Protein AF-A0A7V9ZHA1-F1 (afdb_monomer)

Radius of gyration: 16.85 Å; Cα contacts (8 Å, |Δi|>4): 180; chains: 1; bounding box: 35×46×44 Å

Secondary structure (DSSP, 8-state):
----PPPP-TTSSBGGGHHHHHHHHTT-TT---TT-PPP-S-------TT--HHHHHHTTTTSHHHHHHTTT----B--SS--HHHHHHHHHHS--HHHH---SSEEEPTTSSPEEETTB--TTS-HHHHS-SPPTT--

Solvent-accessible surface area (backbone atoms only — not comparable to full-atom values): 8667 Å² total; per-residue (Å²): 138,84,92,68,83,84,76,56,37,80,94,76,50,25,45,26,45,53,51,37,12,54,43,25,24,57,68,45,84,95,46,59,46,82,72,70,55,74,75,41,98,75,86,85,87,86,84,66,87,91,71,46,72,66,59,42,63,80,43,30,85,83,40,52,71,68,37,58,51,54,79,84,50,78,88,66,29,58,53,76,55,82,39,69,54,17,46,52,52,17,34,43,43,44,34,58,34,91,74,60,64,46,67,48,50,64,45,74,39,88,97,54,96,48,71,43,38,67,89,55,77,55,88,90,56,58,61,65,75,72,41,74,69,64,37,80,78,66,120

Mean predicted aligned error: 4.66 Å

Sequence (139 aa):
MQTEGVLPRYFGGSLAEVLPSAVAALGVTGWTNTFDLVPRGSYVVLLVDGLGWQLLRDHAHDAPYLSSLTETASPITCGVPSTTATSLTTLGTGLPPGAHGVVGFTSLIPGTDRLLDALRWDKGVDPKKWQVHDTVFGR

Structure (mmCIF, N/CA/C/O backbone):
data_AF-A0A7V9ZHA1-F1
#
_entry.id   AF-A0A7V9ZHA1-F1
#
loop_
_atom_site.group_PDB
_atom_site.id
_atom_site.type_symbol
_atom_site.label_atom_id
_atom_site.label_alt_id
_atom_site.label_comp_id
_atom_site.label_asym_id
_atom_site.label_entity_id
_atom_site.label_seq_id
_atom_site.pdbx_PDB_ins_code
_atom_site.Cartn_x
_atom_site.Cartn_y
_atom_site.Cartn_z
_atom_site.occupancy
_atom_site.B_iso_or_equiv
_atom_site.auth_seq_id
_atom_site.auth_comp_id
_atom_site.auth_asym_id
_atom_site.auth_atom_id
_atom_site.pdbx_PDB_model_num
ATOM 1 N N . MET A 1 1 ? 1.487 -28.386 -0.513 1.00 45.38 1 MET A N 1
ATOM 2 C CA . MET A 1 1 ? 1.484 -27.863 0.868 1.00 45.38 1 MET A CA 1
ATOM 3 C C . MET A 1 1 ? 2.852 -27.254 1.142 1.00 45.38 1 MET A C 1
ATOM 5 O O . MET A 1 1 ? 3.772 -27.985 1.473 1.00 45.38 1 MET A O 1
ATOM 9 N N . GLN A 1 2 ? 3.015 -25.951 0.900 1.00 47.00 2 GLN A N 1
ATOM 10 C CA . GLN A 1 2 ? 4.132 -25.184 1.458 1.00 47.00 2 GLN A CA 1
ATOM 11 C C . GLN A 1 2 ? 3.564 -24.433 2.663 1.00 47.00 2 GLN A C 1
ATOM 13 O O . GLN A 1 2 ? 2.794 -23.493 2.512 1.00 47.00 2 GLN A O 1
ATOM 18 N N . THR A 1 3 ? 3.841 -24.950 3.854 1.00 51.53 3 THR A N 1
ATOM 19 C CA . THR A 1 3 ? 3.391 -24.424 5.150 1.00 51.53 3 THR A CA 1
ATOM 20 C C . THR A 1 3 ? 4.509 -23.600 5.774 1.00 51.53 3 THR A C 1
ATOM 22 O O . THR A 1 3 ? 5.024 -23.938 6.833 1.00 51.53 3 THR A O 1
ATOM 25 N N . GLU A 1 4 ? 4.909 -22.526 5.104 1.00 68.94 4 GLU A N 1
ATOM 26 C CA . GLU A 1 4 ? 5.726 -21.490 5.727 1.00 68.94 4 GLU A CA 1
ATOM 27 C C . GLU A 1 4 ? 5.096 -20.141 5.392 1.00 68.94 4 GLU A C 1
ATOM 29 O O . GLU A 1 4 ? 4.870 -19.813 4.226 1.00 68.94 4 GLU A O 1
ATOM 34 N N . GLY A 1 5 ? 4.685 -19.408 6.427 1.00 73.25 5 GLY A N 1
ATOM 35 C CA . GLY A 1 5 ? 4.073 -18.096 6.253 1.00 73.25 5 GLY A CA 1
ATOM 36 C C . GLY A 1 5 ? 5.094 -17.117 5.681 1.00 73.25 5 GLY A C 1
ATOM 37 O O . GLY A 1 5 ? 6.230 -17.059 6.144 1.00 73.25 5 GLY A O 1
ATOM 38 N N . VAL A 1 6 ? 4.693 -16.327 4.686 1.00 86.69 6 VAL A N 1
ATOM 39 C CA . VAL A 1 6 ? 5.545 -15.260 4.149 1.00 86.69 6 VAL A CA 1
ATOM 40 C C . VAL A 1 6 ? 5.567 -14.105 5.148 1.00 86.69 6 VAL A C 1
ATOM 42 O O . VAL A 1 6 ? 4.528 -13.509 5.434 1.00 86.69 6 VAL A O 1
ATOM 45 N N . LEU A 1 7 ? 6.748 -13.777 5.677 1.00 91.38 7 LEU A N 1
ATOM 46 C CA . LEU A 1 7 ? 6.915 -12.616 6.549 1.00 91.38 7 LEU A CA 1
ATOM 47 C C . LEU A 1 7 ? 6.858 -11.310 5.735 1.00 91.38 7 LEU A C 1
ATOM 49 O O . LEU A 1 7 ? 7.478 -11.231 4.669 1.00 91.38 7 LEU A O 1
ATOM 53 N N . PRO A 1 8 ? 6.166 -10.264 6.225 1.00 92.75 8 PRO A N 1
ATOM 54 C CA . PRO A 1 8 ? 6.183 -8.957 5.581 1.00 92.75 8 PRO A CA 1
ATOM 55 C C . PRO A 1 8 ? 7.588 -8.352 5.559 1.00 92.75 8 PRO A C 1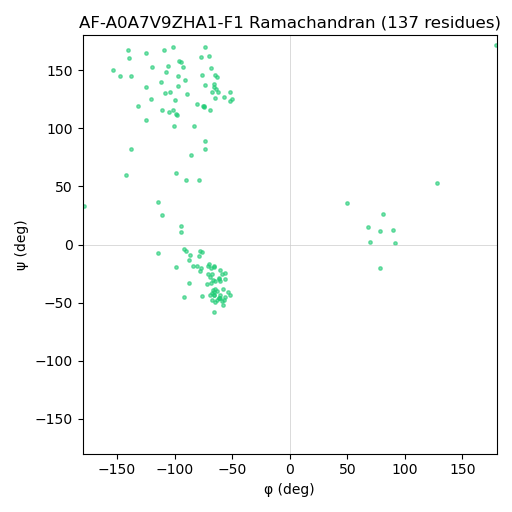
ATOM 57 O O . PRO A 1 8 ? 8.255 -8.258 6.590 1.00 92.75 8 PRO A O 1
ATOM 60 N N . ARG A 1 9 ? 8.013 -7.865 4.394 1.00 94.19 9 ARG A N 1
ATOM 61 C CA . ARG A 1 9 ? 9.273 -7.134 4.207 1.00 94.19 9 ARG A CA 1
ATOM 62 C C . ARG A 1 9 ? 9.056 -5.640 4.412 1.00 94.19 9 ARG A C 1
ATOM 64 O O . ARG A 1 9 ? 9.307 -4.852 3.502 1.00 94.19 9 ARG A O 1
ATOM 71 N N . TYR A 1 10 ? 8.525 -5.266 5.576 1.00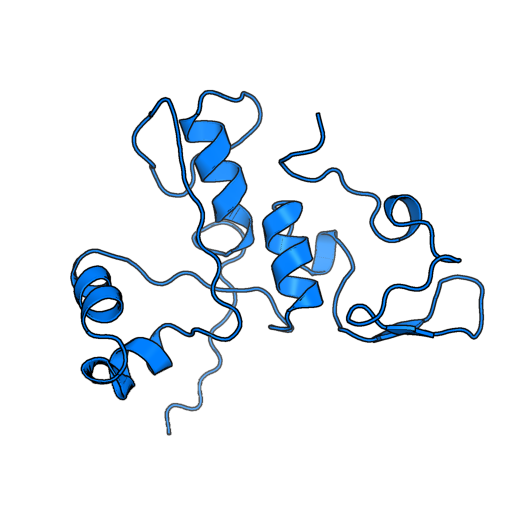 86.12 10 TYR A N 1
ATOM 72 C CA . TYR A 1 10 ? 8.412 -3.857 5.950 1.00 86.12 10 TYR A CA 1
ATOM 73 C C . TYR A 1 10 ? 9.791 -3.201 5.742 1.00 86.12 10 TYR A C 1
ATOM 75 O O . TYR A 1 10 ? 10.775 -3.716 6.270 1.00 86.12 10 TYR A O 1
ATOM 83 N N . PHE A 1 11 ? 9.864 -2.118 4.957 1.00 80.56 11 PHE A N 1
ATOM 84 C CA . PHE A 1 11 ? 11.082 -1.348 4.645 1.00 80.56 11 PHE A CA 1
ATOM 85 C C . PHE A 1 11 ? 12.009 -1.906 3.547 1.00 80.56 11 PHE A C 1
ATOM 87 O O . PHE A 1 11 ? 13.205 -1.614 3.556 1.00 80.56 11 PHE A O 1
ATOM 94 N N . GLY A 1 12 ? 11.504 -2.680 2.582 1.00 82.38 12 GLY A N 1
ATOM 95 C CA . GLY A 1 12 ? 12.376 -3.225 1.529 1.00 82.38 12 GLY A CA 1
ATOM 96 C C . GLY A 1 12 ? 11.705 -4.080 0.459 1.00 82.38 12 GLY A C 1
ATOM 97 O O . GLY A 1 12 ? 12.296 -5.052 -0.008 1.00 82.38 12 GLY A O 1
ATOM 98 N N . GLY A 1 13 ? 10.460 -3.778 0.092 1.00 91.12 13 GLY A N 1
ATOM 99 C CA . GLY A 1 13 ? 9.706 -4.509 -0.928 1.00 91.12 13 GLY A CA 1
ATOM 100 C C . GLY A 1 13 ? 8.331 -4.946 -0.435 1.00 91.12 13 GLY A C 1
ATOM 101 O O . GLY A 1 13 ? 7.985 -6.137 -0.503 1.00 91.12 13 GLY A O 1
ATOM 102 N N . SER A 1 14 ? 7.570 -3.987 0.079 1.00 95.75 14 SER A N 1
ATOM 103 C CA . SER A 1 14 ? 6.226 -4.097 0.618 1.00 95.75 14 SER A CA 1
ATOM 104 C C . SER A 1 14 ? 5.254 -3.124 -0.057 1.00 95.75 14 SER A C 1
ATOM 106 O O . SER A 1 14 ? 5.641 -2.161 -0.718 1.00 95.75 14 SER A O 1
ATOM 108 N N . LEU A 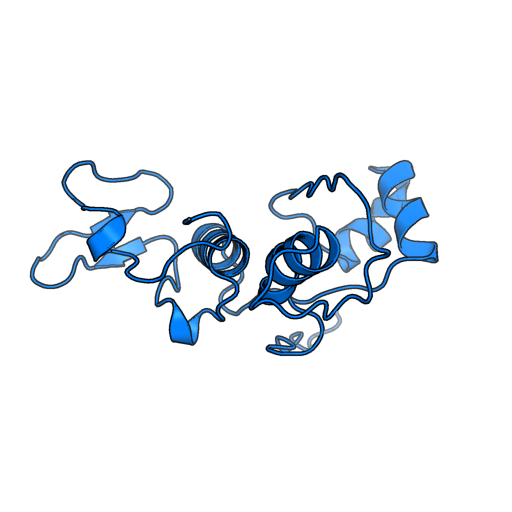1 15 ? 3.960 -3.368 0.141 1.00 96.69 15 LEU A N 1
ATOM 109 C CA . LEU A 1 15 ? 2.879 -2.511 -0.347 1.00 96.69 15 LEU A CA 1
ATOM 110 C C . LEU A 1 15 ? 3.004 -1.056 0.141 1.00 96.69 15 LEU A C 1
ATOM 112 O O . LEU A 1 15 ? 2.592 -0.142 -0.572 1.00 96.69 15 LEU A O 1
ATOM 116 N N . ALA A 1 16 ? 3.603 -0.840 1.318 1.00 96.88 16 ALA A N 1
ATOM 117 C CA . ALA A 1 16 ? 3.806 0.487 1.895 1.00 96.88 16 ALA A CA 1
ATOM 118 C C . ALA A 1 16 ? 4.697 1.375 1.013 1.00 96.88 16 ALA A C 1
ATOM 120 O O . ALA A 1 16 ? 4.540 2.587 1.003 1.00 96.88 16 ALA A O 1
ATOM 121 N N . GLU A 1 17 ? 5.613 0.797 0.234 1.00 96.75 17 GLU A N 1
ATOM 122 C CA . GLU A 1 17 ? 6.570 1.585 -0.546 1.00 96.75 17 GLU A CA 1
ATOM 123 C C . GLU A 1 17 ? 6.088 1.895 -1.9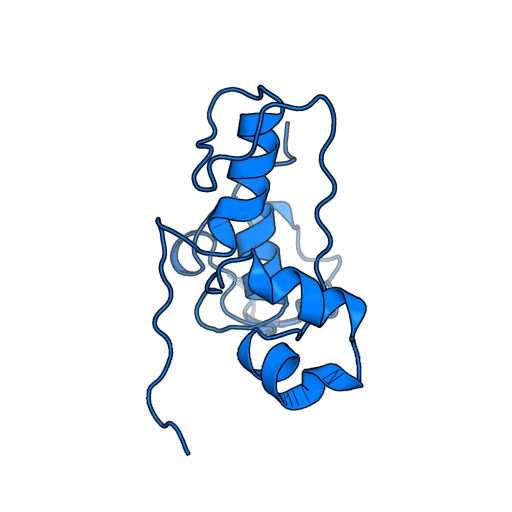74 1.00 96.75 17 GLU A C 1
ATOM 125 O O . GLU A 1 17 ? 6.760 2.632 -2.695 1.00 96.75 17 GLU A O 1
ATOM 130 N N . VAL A 1 18 ? 4.924 1.378 -2.398 1.00 96.94 18 VAL A N 1
ATOM 131 C CA . VAL A 1 18 ? 4.435 1.508 -3.786 1.00 96.94 18 VAL A CA 1
ATOM 132 C C . VAL A 1 18 ? 4.129 2.962 -4.141 1.00 96.94 18 VAL A C 1
ATOM 134 O O . VAL A 1 18 ? 4.720 3.503 -5.077 1.00 96.94 18 VAL A O 1
ATOM 137 N N . LEU A 1 19 ? 3.228 3.613 -3.397 1.00 97.31 19 LEU A N 1
ATOM 138 C CA . LEU A 1 19 ? 2.888 5.014 -3.656 1.00 97.31 19 LEU A CA 1
ATOM 139 C C . LEU A 1 19 ? 4.037 5.975 -3.321 1.00 97.31 19 LEU A C 1
ATOM 141 O O . LEU A 1 19 ? 4.306 6.826 -4.170 1.00 97.31 19 LEU A O 1
ATOM 145 N N . PRO A 1 20 ? 4.764 5.836 -2.189 1.00 96.88 20 PRO A N 1
ATOM 146 C CA . PRO A 1 20 ? 5.971 6.622 -1.928 1.00 96.88 20 PRO A CA 1
ATOM 147 C C . PRO A 1 20 ? 6.987 6.574 -3.071 1.00 96.88 20 PRO A C 1
ATOM 149 O O . PRO A 1 20 ? 7.489 7.620 -3.483 1.00 96.88 20 PRO A O 1
ATOM 152 N N . SER A 1 21 ? 7.229 5.392 -3.649 1.00 97.19 21 SER A N 1
ATOM 153 C CA . SER A 1 21 ? 8.158 5.267 -4.775 1.00 97.19 21 SER A CA 1
ATOM 154 C C . SER A 1 21 ? 7.639 5.952 -6.033 1.00 97.19 21 SER A C 1
ATOM 156 O O . SER A 1 21 ? 8.394 6.654 -6.706 1.00 97.19 21 SER A O 1
ATOM 158 N N . ALA A 1 22 ? 6.346 5.804 -6.334 1.00 97.44 22 ALA A N 1
ATOM 159 C CA . ALA A 1 22 ? 5.729 6.451 -7.488 1.00 97.44 22 ALA A CA 1
ATOM 160 C C . ALA A 1 22 ? 5.804 7.983 -7.391 1.00 97.44 22 ALA A C 1
ATOM 162 O O . ALA A 1 22 ? 6.206 8.637 -8.351 1.00 97.44 22 ALA A O 1
ATOM 163 N N . VAL A 1 23 ? 5.479 8.574 -6.234 1.00 97.06 23 VAL A N 1
ATOM 164 C CA . VAL A 1 23 ? 5.541 10.038 -6.073 1.00 97.06 23 VAL A CA 1
ATOM 165 C C . VAL A 1 23 ? 6.974 10.565 -6.012 1.00 97.06 23 VAL A C 1
ATOM 167 O O . VAL A 1 23 ? 7.243 11.636 -6.557 1.00 97.06 23 VAL A O 1
ATOM 170 N N . ALA A 1 24 ? 7.914 9.806 -5.441 1.00 97.00 24 ALA A N 1
ATOM 171 C CA . ALA A 1 24 ? 9.333 10.144 -5.504 1.00 97.00 24 ALA A CA 1
ATOM 172 C C . ALA A 1 24 ? 9.825 10.182 -6.962 1.00 97.00 24 ALA A C 1
ATOM 174 O O . ALA A 1 24 ? 10.493 11.131 -7.370 1.00 97.00 24 ALA A O 1
ATOM 175 N N . ALA A 1 25 ? 9.426 9.205 -7.783 1.00 97.88 25 ALA A N 1
ATOM 176 C CA . ALA A 1 25 ? 9.766 9.153 -9.205 1.00 97.88 25 ALA A CA 1
ATOM 177 C C . ALA A 1 25 ? 9.041 10.210 -10.065 1.00 97.88 25 ALA A C 1
ATOM 179 O O . ALA A 1 25 ? 9.507 10.532 -11.160 1.00 97.88 25 ALA A O 1
ATOM 180 N N . LEU A 1 26 ? 7.941 10.788 -9.569 1.00 97.38 26 LEU A N 1
ATOM 181 C CA . LEU A 1 26 ? 7.308 11.994 -10.124 1.00 97.38 26 LEU A CA 1
ATOM 182 C C . LEU A 1 26 ? 8.046 13.293 -9.737 1.00 97.38 26 LEU A C 1
ATOM 184 O O . LEU A 1 26 ? 7.674 14.367 -10.205 1.00 97.38 26 LEU A O 1
ATOM 188 N N . GLY A 1 27 ? 9.077 13.223 -8.886 1.00 96.19 27 GLY A N 1
ATOM 189 C CA . GLY A 1 27 ? 9.852 14.379 -8.424 1.00 96.19 27 GLY A CA 1
ATOM 190 C C . GLY A 1 27 ? 9.308 15.049 -7.158 1.00 96.19 27 GLY A C 1
ATOM 191 O O . GLY A 1 27 ? 9.736 16.152 -6.814 1.00 96.19 27 GLY A O 1
ATOM 192 N N . VAL A 1 28 ? 8.373 14.413 -6.444 1.00 95.44 28 VAL A N 1
ATOM 193 C CA . VAL A 1 28 ? 7.851 14.933 -5.175 1.00 95.44 28 VAL A CA 1
ATOM 194 C C . VAL A 1 28 ? 8.882 14.713 -4.065 1.00 95.44 28 VAL A 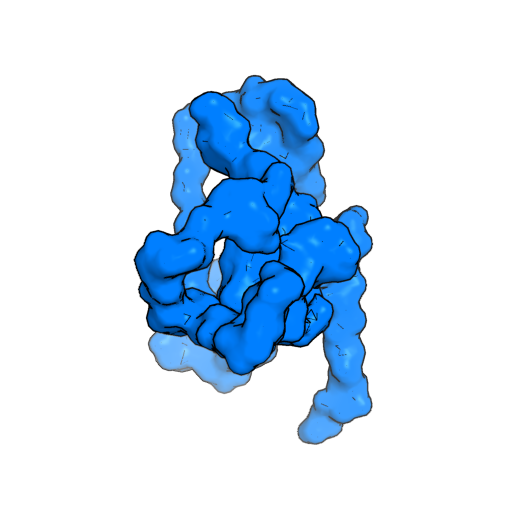C 1
ATOM 196 O O . VAL A 1 28 ? 9.237 13.583 -3.739 1.00 95.44 28 VAL A O 1
ATOM 199 N N . THR A 1 29 ? 9.354 15.800 -3.453 1.00 93.69 29 THR A N 1
ATOM 200 C CA . THR A 1 29 ? 10.332 15.749 -2.355 1.00 93.69 29 THR A CA 1
ATOM 201 C C . THR A 1 29 ? 9.746 15.149 -1.073 1.00 93.69 29 THR A C 1
ATOM 203 O O . THR A 1 29 ? 8.548 15.274 -0.809 1.00 93.69 29 THR A O 1
ATOM 206 N N . GLY A 1 30 ? 10.610 14.540 -0.252 1.00 92.81 30 GLY A N 1
ATOM 207 C CA . GLY A 1 30 ? 10.243 13.951 1.044 1.00 92.81 30 GLY A CA 1
ATOM 208 C C . GLY A 1 30 ? 9.853 12.470 0.996 1.00 92.81 30 GLY A C 1
ATOM 209 O O . GLY A 1 30 ? 9.540 11.904 2.037 1.00 92.81 30 GLY A O 1
ATOM 210 N N . TRP A 1 31 ? 9.909 11.840 -0.181 1.00 94.62 31 TRP A N 1
ATOM 211 C CA . TRP A 1 31 ? 9.616 10.420 -0.379 1.00 94.62 31 TRP A CA 1
ATOM 212 C C . TRP A 1 31 ? 10.824 9.670 -0.945 1.00 94.62 31 TRP A C 1
ATOM 214 O O . TRP A 1 31 ? 11.647 10.247 -1.657 1.00 94.62 31 TRP A O 1
ATOM 224 N N . THR A 1 32 ? 10.906 8.372 -0.652 1.00 94.94 32 THR A N 1
ATOM 225 C CA . THR A 1 32 ? 11.985 7.489 -1.116 1.00 94.94 32 THR A CA 1
ATOM 226 C C . THR A 1 32 ? 11.493 6.602 -2.255 1.00 94.94 32 THR A C 1
ATOM 228 O O . THR A 1 32 ? 10.453 5.957 -2.139 1.00 94.94 32 THR A O 1
ATOM 231 N N . ASN A 1 33 ? 12.265 6.541 -3.343 1.00 96.06 33 ASN A N 1
ATOM 232 C CA . ASN A 1 33 ? 12.026 5.633 -4.463 1.00 96.06 33 ASN A CA 1
ATOM 233 C C . ASN A 1 33 ? 12.654 4.259 -4.203 1.00 96.06 33 ASN A C 1
ATOM 235 O O . ASN A 1 33 ? 13.715 3.950 -4.730 1.00 96.06 33 ASN A O 1
ATOM 239 N N . THR A 1 34 ? 12.012 3.448 -3.363 1.00 96.19 34 THR A N 1
ATOM 240 C CA . THR A 1 34 ? 12.504 2.114 -2.973 1.00 96.19 34 THR A CA 1
ATOM 241 C C . THR A 1 34 ? 12.500 1.113 -4.130 1.00 96.19 34 THR A C 1
ATOM 243 O O . THR A 1 34 ? 13.267 0.158 -4.110 1.00 96.19 34 THR A O 1
ATOM 246 N N . PHE A 1 35 ? 11.640 1.315 -5.131 1.00 95.44 35 PHE A N 1
ATOM 247 C CA . PHE A 1 35 ? 11.525 0.430 -6.295 1.00 95.44 35 PHE A CA 1
ATOM 248 C C . PHE A 1 35 ? 12.350 0.879 -7.509 1.00 95.44 35 PHE A C 1
ATOM 250 O O . PHE A 1 35 ? 12.148 0.339 -8.595 1.00 95.44 35 PHE A O 1
ATOM 257 N N . ASP A 1 36 ? 13.237 1.869 -7.351 1.00 95.44 36 ASP A N 1
ATOM 258 C CA . ASP A 1 36 ? 14.086 2.401 -8.428 1.00 95.44 36 ASP A CA 1
ATOM 259 C C . ASP A 1 36 ? 13.299 2.751 -9.708 1.00 95.44 36 ASP A C 1
ATOM 261 O O . ASP A 1 36 ? 13.760 2.577 -10.840 1.00 95.44 36 ASP A O 1
ATOM 265 N N . LEU A 1 37 ? 12.070 3.252 -9.540 1.00 96.19 37 LEU A N 1
ATOM 266 C CA . LEU A 1 37 ? 11.198 3.595 -10.656 1.00 96.19 37 LEU A CA 1
ATOM 267 C C . LEU A 1 37 ? 11.815 4.732 -11.486 1.00 96.19 37 LEU A C 1
ATOM 269 O O . LEU A 1 37 ? 12.281 5.738 -10.949 1.00 96.19 37 LEU A O 1
ATOM 273 N N . VAL A 1 38 ? 11.806 4.586 -12.811 1.00 97.31 38 VAL A N 1
ATOM 274 C CA . VAL A 1 38 ? 12.435 5.540 -13.741 1.00 97.31 38 VAL A CA 1
ATOM 275 C C . VAL A 1 38 ? 11.730 6.897 -13.682 1.00 97.31 38 VAL A C 1
ATOM 277 O O . VAL A 1 38 ? 10.543 6.934 -13.960 1.00 97.31 38 VAL A O 1
ATOM 280 N N . PRO A 1 39 ? 12.384 8.042 -13.449 1.00 97.62 39 PRO A N 1
ATOM 281 C CA . PRO A 1 39 ? 11.682 9.327 -13.414 1.00 97.62 39 PRO A CA 1
ATOM 282 C C . PRO A 1 39 ? 10.808 9.581 -14.659 1.00 97.62 39 PRO A C 1
ATOM 284 O O . PRO A 1 39 ? 11.288 9.520 -15.794 1.00 97.62 39 PRO A O 1
ATOM 287 N N . ARG A 1 40 ? 9.507 9.833 -14.457 1.00 97.25 40 ARG A N 1
ATOM 288 C CA . ARG A 1 40 ? 8.506 10.073 -15.520 1.00 97.25 40 ARG A CA 1
ATOM 289 C C . ARG A 1 40 ? 7.554 11.191 -15.108 1.00 97.25 40 ARG A C 1
ATOM 291 O O . ARG A 1 40 ? 7.400 11.473 -13.930 1.00 97.25 40 ARG A O 1
ATOM 298 N N . GLY A 1 41 ? 6.870 11.788 -16.086 1.00 96.38 41 GLY A N 1
ATOM 299 C CA . GLY A 1 41 ? 5.834 12.799 -15.834 1.00 96.38 41 GLY A CA 1
ATOM 300 C C . GLY A 1 41 ? 4.477 12.231 -15.402 1.00 96.38 41 GLY A C 1
ATOM 301 O O . GLY A 1 41 ? 3.596 12.993 -15.023 1.00 96.38 41 GLY A O 1
ATOM 302 N N . SER A 1 42 ? 4.277 10.911 -15.483 1.00 97.00 42 SER A N 1
ATOM 303 C CA . SER A 1 42 ? 3.050 10.252 -15.029 1.00 97.00 42 SER A CA 1
ATOM 304 C C . SER A 1 42 ? 3.313 8.803 -14.629 1.00 97.00 42 SER A C 1
ATOM 306 O O . SER A 1 42 ? 4.202 8.149 -15.175 1.00 97.00 42 SER A O 1
ATOM 308 N N . TYR A 1 43 ? 2.515 8.327 -13.675 1.00 97.00 43 TYR A N 1
ATOM 309 C CA . TYR A 1 43 ? 2.487 6.954 -13.188 1.00 97.00 43 TYR A CA 1
ATOM 310 C C . TYR A 1 43 ? 1.040 6.520 -12.993 1.00 97.00 43 TYR A C 1
ATOM 312 O O . TYR A 1 43 ? 0.201 7.316 -12.576 1.00 97.00 43 TYR A O 1
ATOM 320 N N . VAL A 1 44 ? 0.763 5.247 -13.262 1.00 96.62 44 VAL A N 1
ATOM 321 C CA . VAL A 1 44 ? -0.531 4.621 -12.984 1.00 96.62 44 VAL A CA 1
ATOM 322 C C . VAL A 1 44 ? -0.288 3.455 -12.041 1.00 96.62 44 VAL A C 1
ATOM 324 O O . VAL A 1 44 ? 0.520 2.577 -12.336 1.00 96.62 44 VAL A O 1
ATOM 327 N N . VAL A 1 45 ? -0.991 3.448 -10.911 1.00 95.75 45 VAL A N 1
ATOM 328 C CA . VAL A 1 45 ? -0.990 2.331 -9.963 1.00 95.75 45 VAL A CA 1
ATOM 329 C C . VAL A 1 45 ? -2.314 1.597 -10.117 1.00 95.75 45 VAL A C 1
ATOM 331 O O . VAL A 1 45 ? -3.371 2.150 -9.821 1.00 95.75 45 VAL A O 1
ATOM 334 N N . LEU A 1 46 ? -2.252 0.355 -10.597 1.00 94.94 46 LEU A N 1
ATOM 335 C CA . LEU A 1 46 ? -3.398 -0.547 -10.656 1.00 94.94 46 LEU A CA 1
ATOM 336 C C . LEU A 1 46 ? -3.341 -1.493 -9.456 1.00 94.94 46 LEU A C 1
ATOM 338 O O . LEU A 1 46 ? -2.460 -2.347 -9.380 1.00 94.94 46 LEU A O 1
ATOM 342 N N . LEU A 1 47 ? -4.290 -1.346 -8.535 1.00 94.62 47 LEU A N 1
ATOM 343 C CA . LEU A 1 47 ? -4.478 -2.274 -7.426 1.00 94.6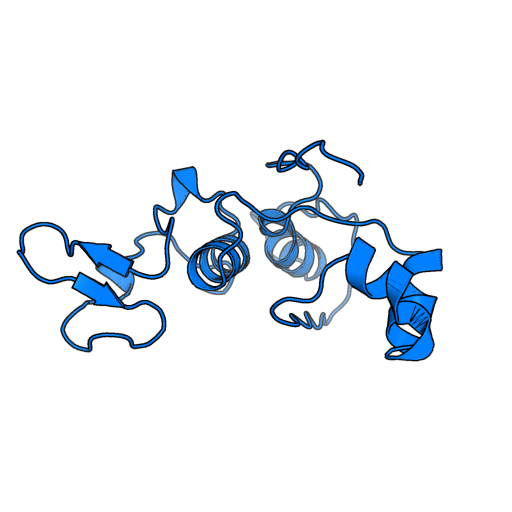2 47 LEU A CA 1
ATOM 344 C C . LEU A 1 47 ? -5.620 -3.237 -7.757 1.00 94.62 47 LEU A C 1
ATOM 346 O O . LEU A 1 47 ? -6.739 -2.799 -8.019 1.00 94.62 47 LEU A O 1
ATOM 350 N N . VAL A 1 48 ? -5.340 -4.537 -7.707 1.00 94.44 48 VAL A N 1
ATOM 351 C CA . VAL A 1 48 ? -6.343 -5.597 -7.863 1.00 94.44 48 VAL A CA 1
ATOM 352 C C . VAL A 1 48 ? -6.502 -6.297 -6.520 1.00 94.44 48 VAL A C 1
ATOM 354 O O . VAL A 1 48 ? -5.550 -6.897 -6.020 1.00 94.44 48 VAL A O 1
ATOM 357 N N . ASP A 1 49 ? -7.687 -6.193 -5.918 1.00 92.69 49 ASP A N 1
ATOM 358 C CA . ASP A 1 49 ? -7.945 -6.798 -4.610 1.00 92.69 49 ASP A CA 1
ATOM 359 C C . ASP A 1 49 ? -7.881 -8.333 -4.692 1.00 92.69 49 ASP A C 1
ATOM 361 O O . ASP A 1 49 ? -8.343 -8.940 -5.658 1.00 92.69 49 ASP A O 1
ATOM 365 N N . GLY A 1 50 ? -7.267 -8.959 -3.690 1.00 91.00 50 GLY A N 1
ATOM 366 C CA . GLY A 1 50 ? -7.114 -10.414 -3.602 1.00 91.00 50 GLY A CA 1
ATOM 367 C C . GLY A 1 50 ? -6.162 -11.070 -4.617 1.00 91.00 50 GLY A C 1
ATOM 368 O O . GLY A 1 50 ? -6.016 -12.293 -4.583 1.00 91.00 50 GLY A O 1
ATOM 369 N N . LEU A 1 51 ? -5.485 -10.319 -5.497 1.00 92.44 51 LEU A N 1
ATOM 370 C CA . LEU A 1 51 ? -4.571 -10.897 -6.491 1.00 92.44 51 LEU A CA 1
ATOM 371 C C . LEU A 1 51 ? -3.173 -11.164 -5.901 1.00 92.44 51 LEU A C 1
ATOM 373 O O . LEU A 1 51 ? -2.352 -10.258 -5.761 1.00 92.44 51 LEU A O 1
ATOM 377 N N . GLY A 1 52 ? -2.891 -12.428 -5.573 1.00 92.75 52 GLY A N 1
ATOM 378 C CA . GLY A 1 52 ? -1.599 -12.872 -5.033 1.00 92.75 52 GLY A CA 1
ATOM 379 C C . GLY A 1 52 ? -0.602 -13.358 -6.093 1.00 92.75 52 GLY A C 1
ATOM 380 O O . GLY A 1 52 ? -0.990 -13.906 -7.123 1.00 92.75 52 GLY A O 1
ATOM 381 N N . TRP A 1 53 ? 0.700 -13.236 -5.807 1.00 94.38 53 TRP A N 1
ATOM 382 C CA . TRP A 1 53 ? 1.775 -13.679 -6.711 1.00 94.38 53 TRP A CA 1
ATOM 383 C C . TRP A 1 53 ? 1.743 -15.184 -7.008 1.00 94.38 53 TRP A C 1
ATOM 385 O O . TRP A 1 53 ? 1.855 -15.575 -8.167 1.00 94.38 53 TRP A O 1
ATOM 395 N N . GLN A 1 54 ? 1.578 -16.039 -5.986 1.00 92.69 54 GLN A N 1
ATOM 396 C CA . GLN A 1 54 ? 1.466 -17.487 -6.219 1.00 92.69 54 GLN A CA 1
ATOM 397 C C . GLN A 1 54 ? 0.191 -17.829 -6.997 1.00 92.69 54 GLN A C 1
ATOM 399 O O . GLN A 1 54 ? 0.274 -18.559 -7.976 1.00 92.69 54 GLN A O 1
ATOM 404 N N . LEU A 1 55 ? -0.951 -17.226 -6.639 1.00 92.56 55 LEU A N 1
ATOM 405 C CA . LEU A 1 55 ? -2.221 -17.428 -7.348 1.00 92.56 55 LEU A CA 1
ATOM 406 C C . LEU A 1 55 ? -2.097 -17.091 -8.841 1.00 92.56 55 LEU A C 1
ATOM 408 O O . LEU A 1 55 ? -2.515 -17.882 -9.678 1.00 92.56 55 LEU A O 1
ATOM 412 N N . LEU A 1 56 ? -1.464 -15.965 -9.186 1.00 94.81 56 LEU A N 1
ATOM 413 C CA . LEU A 1 56 ? -1.262 -15.561 -10.581 1.00 94.81 56 LEU A CA 1
ATOM 414 C C . LEU A 1 56 ? -0.342 -16.520 -11.360 1.00 94.81 56 LEU A C 1
ATOM 416 O O . LEU A 1 56 ? -0.510 -16.685 -12.570 1.00 94.81 56 LEU A O 1
ATOM 420 N N . ARG A 1 57 ? 0.632 -17.149 -10.688 1.00 92.69 57 ARG A N 1
ATOM 421 C CA . ARG A 1 57 ? 1.524 -18.150 -11.297 1.00 92.69 57 ARG A CA 1
ATOM 422 C C . ARG A 1 57 ? 0.831 -19.495 -11.491 1.00 92.69 57 ARG A C 1
ATOM 424 O O . ARG A 1 57 ? 0.960 -20.086 -12.559 1.00 92.69 57 ARG A O 1
ATOM 431 N N . ASP A 1 58 ? 0.091 -19.952 -10.486 1.00 95.12 58 ASP A N 1
ATOM 432 C CA . ASP A 1 58 ? -0.610 -21.239 -10.511 1.00 95.12 58 ASP A CA 1
ATOM 433 C C . ASP A 1 58 ? -1.783 -21.225 -11.511 1.00 95.12 58 ASP A C 1
ATOM 435 O O . ASP A 1 58 ? -2.105 -22.246 -12.119 1.00 95.12 58 ASP A O 1
ATOM 439 N N . HIS A 1 59 ? -2.364 -20.045 -11.751 1.00 95.56 59 HIS A N 1
ATOM 440 C CA . HIS A 1 59 ? -3.500 -19.817 -12.649 1.00 95.56 59 HIS A CA 1
ATOM 441 C C . HIS A 1 59 ? -3.140 -18.951 -13.864 1.00 95.56 59 HIS A C 1
ATOM 443 O O . HIS A 1 59 ? -3.943 -18.150 -14.339 1.00 95.56 59 HIS A O 1
ATOM 449 N N . ALA A 1 60 ? -1.930 -19.110 -14.409 1.00 96.06 60 ALA A N 1
ATOM 450 C CA . ALA A 1 60 ? -1.441 -18.228 -15.473 1.00 96.06 60 ALA A CA 1
ATOM 451 C C . ALA A 1 60 ? -2.315 -18.198 -16.745 1.00 96.06 60 ALA A C 1
ATOM 453 O O . ALA A 1 60 ? -2.328 -17.211 -17.479 1.00 96.06 60 ALA A O 1
ATOM 454 N N . HIS A 1 61 ? -3.069 -19.269 -16.995 1.00 97.00 61 HIS A N 1
ATOM 455 C CA . HIS A 1 61 ? -3.991 -19.372 -18.124 1.00 97.00 61 HIS A CA 1
ATOM 456 C C . HIS A 1 61 ? -5.235 -18.476 -17.987 1.00 97.00 61 HIS A C 1
ATOM 458 O O . HIS A 1 61 ? -5.789 -18.076 -19.009 1.00 97.00 61 HIS A O 1
ATOM 464 N N . ASP A 1 62 ? -5.643 -18.124 -16.763 1.00 96.25 62 ASP A N 1
ATOM 465 C CA . ASP A 1 62 ? -6.810 -17.271 -16.501 1.00 96.25 62 ASP A CA 1
ATOM 466 C C . ASP A 1 62 ? -6.503 -15.778 -16.734 1.00 96.25 62 ASP A C 1
ATOM 468 O O . ASP A 1 62 ? -7.406 -14.981 -16.996 1.00 96.25 62 ASP A O 1
ATOM 472 N N . ALA A 1 63 ? -5.224 -15.383 -16.665 1.00 95.12 63 ALA A N 1
ATOM 473 C CA . ALA A 1 63 ? -4.779 -13.994 -16.804 1.00 95.12 63 ALA A CA 1
ATOM 474 C C . ALA A 1 63 ? -3.446 -13.865 -17.580 1.00 95.12 63 ALA A C 1
ATOM 476 O O . ALA A 1 63 ? -2.483 -13.289 -17.064 1.00 95.12 63 ALA A O 1
ATOM 477 N N . PRO A 1 64 ? -3.373 -14.325 -18.845 1.00 95.75 64 PRO A N 1
ATOM 478 C CA . PRO A 1 64 ? -2.111 -14.531 -19.565 1.00 95.75 64 PRO A CA 1
ATOM 479 C C . PRO A 1 64 ? -1.246 -13.270 -19.685 1.00 95.75 64 PRO A C 1
ATOM 481 O O . PRO A 1 64 ? -0.027 -13.337 -19.536 1.00 95.75 64 PRO A O 1
ATOM 484 N N . TYR A 1 65 ? -1.863 -12.103 -19.900 1.00 95.44 65 TYR A N 1
ATOM 485 C CA . TYR A 1 65 ? -1.130 -10.838 -19.963 1.00 95.44 65 TYR A CA 1
ATOM 486 C C . TYR A 1 65 ? -0.489 -10.480 -18.615 1.00 95.44 65 TYR A C 1
ATOM 488 O O . TYR A 1 65 ? 0.708 -10.210 -18.568 1.00 95.44 65 TYR A O 1
ATOM 496 N N . LEU A 1 66 ? -1.242 -10.537 -17.510 1.00 93.75 66 LEU A N 1
ATOM 497 C CA . LEU A 1 66 ? -0.701 -10.244 -16.176 1.00 93.75 66 LEU A CA 1
ATOM 498 C C . LEU A 1 66 ? 0.387 -11.249 -15.788 1.00 93.75 66 LEU A C 1
ATOM 500 O O . LEU A 1 66 ? 1.416 -10.856 -15.245 1.00 93.75 66 LEU A O 1
ATOM 504 N N . SER A 1 67 ? 0.197 -12.525 -16.118 1.00 95.81 67 SER A N 1
ATOM 505 C CA . SER A 1 67 ? 1.187 -13.567 -15.860 1.00 95.81 67 SER A CA 1
ATOM 506 C C . SER A 1 67 ? 2.476 -13.355 -16.653 1.00 95.81 67 SER A C 1
ATOM 508 O O . SER A 1 67 ? 3.548 -13.526 -16.078 1.00 95.81 67 SER A O 1
ATOM 510 N N . SER A 1 68 ? 2.416 -12.890 -17.908 1.00 95.69 68 SER A N 1
ATOM 511 C CA . SER A 1 68 ? 3.636 -12.567 -18.672 1.00 95.69 68 SER A CA 1
ATOM 512 C C . SER A 1 68 ? 4.476 -11.455 -18.031 1.00 95.69 68 SER A C 1
ATOM 514 O O . SER A 1 68 ? 5.699 -11.476 -18.116 1.00 95.69 68 SER A O 1
ATOM 516 N N . LEU A 1 69 ? 3.854 -10.518 -17.301 1.00 94.25 69 LEU A N 1
ATOM 517 C CA . LEU A 1 69 ? 4.587 -9.451 -16.607 1.00 94.25 69 LEU A CA 1
ATOM 518 C C . LEU A 1 69 ? 5.425 -9.984 -15.434 1.00 94.25 69 LEU A C 1
ATOM 520 O O . LEU A 1 69 ? 6.377 -9.327 -15.011 1.00 94.25 69 LEU A O 1
ATOM 524 N N . THR A 1 70 ? 5.107 -11.177 -14.917 1.00 93.75 70 THR A N 1
ATOM 525 C CA . THR A 1 70 ? 5.856 -11.800 -13.813 1.00 93.75 70 THR A CA 1
ATOM 526 C C . THR A 1 70 ? 7.256 -12.262 -14.218 1.00 93.75 70 THR A C 1
ATOM 528 O O . THR A 1 70 ? 8.099 -12.439 -13.345 1.00 93.75 70 THR A O 1
ATOM 531 N N . GLU A 1 71 ? 7.539 -12.393 -15.519 1.00 92.06 71 GLU A N 1
ATOM 532 C CA . GLU A 1 71 ? 8.864 -12.767 -16.034 1.00 92.06 71 GLU A CA 1
ATOM 533 C C . GLU A 1 71 ? 9.923 -11.691 -15.763 1.00 92.06 71 GLU A C 1
ATOM 535 O O . GLU A 1 71 ? 11.098 -12.000 -15.573 1.00 92.06 71 GLU A O 1
ATOM 540 N N . THR A 1 72 ? 9.502 -10.425 -15.714 1.00 92.56 72 THR A N 1
ATOM 541 C CA . THR A 1 72 ? 10.380 -9.269 -15.476 1.00 92.56 72 THR A CA 1
ATOM 542 C C . THR A 1 72 ? 10.100 -8.555 -14.154 1.00 92.56 72 THR A C 1
ATOM 544 O O . THR A 1 72 ? 10.832 -7.638 -13.787 1.00 92.56 72 THR A O 1
ATOM 547 N N . ALA A 1 73 ? 9.035 -8.930 -13.444 1.00 93.00 73 ALA A N 1
ATOM 548 C CA . ALA A 1 73 ? 8.649 -8.324 -12.174 1.00 93.00 73 ALA A CA 1
ATOM 549 C C . ALA A 1 73 ? 9.180 -9.122 -10.975 1.00 93.00 73 ALA A C 1
ATOM 551 O O . ALA A 1 73 ? 9.440 -10.319 -11.054 1.00 93.00 73 ALA A O 1
ATOM 552 N N . SER A 1 74 ? 9.291 -8.453 -9.829 1.00 91.75 74 SER A N 1
ATOM 553 C CA . SER A 1 74 ? 9.586 -9.095 -8.546 1.00 91.75 74 SER A CA 1
ATOM 554 C C . SER A 1 74 ? 8.367 -9.019 -7.623 1.00 91.75 74 SER A C 1
ATOM 556 O O . SER A 1 74 ? 7.715 -7.973 -7.573 1.00 91.75 74 SER A O 1
ATOM 558 N N . PRO A 1 75 ? 8.050 -10.083 -6.862 1.00 94.12 75 PRO A N 1
ATOM 559 C CA . PRO A 1 75 ? 6.955 -10.042 -5.903 1.00 94.12 75 PRO A CA 1
ATOM 560 C C . PRO A 1 75 ? 7.253 -9.042 -4.788 1.00 94.12 75 PRO A C 1
ATOM 562 O O . PRO A 1 75 ? 8.393 -8.941 -4.327 1.00 94.12 75 PRO A O 1
ATOM 565 N N . ILE A 1 76 ? 6.208 -8.383 -4.294 1.00 95.31 76 ILE A N 1
ATOM 566 C CA . ILE A 1 76 ? 6.220 -7.594 -3.056 1.00 95.31 76 ILE A CA 1
ATOM 567 C C . ILE A 1 76 ? 5.402 -8.295 -1.968 1.00 95.31 76 ILE A C 1
ATOM 569 O O . ILE A 1 76 ? 4.664 -9.240 -2.239 1.00 95.31 76 ILE A O 1
ATOM 573 N N . THR A 1 77 ? 5.537 -7.835 -0.728 1.00 96.12 77 THR A N 1
ATOM 574 C CA . THR A 1 77 ? 4.749 -8.342 0.409 1.00 96.12 77 THR A CA 1
ATOM 575 C C . THR A 1 77 ? 3.668 -7.347 0.828 1.00 96.12 77 THR A C 1
ATOM 577 O O . THR A 1 77 ? 3.813 -6.143 0.630 1.00 96.12 77 THR A O 1
ATOM 580 N N . CYS A 1 78 ? 2.580 -7.829 1.424 1.00 94.69 78 CYS A N 1
ATOM 581 C CA . CYS A 1 78 ? 1.634 -6.981 2.149 1.00 94.69 78 CYS A CA 1
ATOM 582 C C . CYS A 1 78 ? 1.870 -7.103 3.661 1.00 94.69 78 CYS A C 1
ATOM 584 O O . CYS A 1 78 ? 2.653 -7.940 4.115 1.00 94.69 78 CYS A O 1
ATOM 586 N N . GLY A 1 79 ? 1.222 -6.231 4.434 1.00 93.50 79 GLY A N 1
ATOM 587 C CA . GLY A 1 79 ? 1.273 -6.295 5.888 1.00 93.50 79 GLY A CA 1
ATOM 588 C C . GLY A 1 79 ? 0.440 -7.439 6.468 1.00 93.50 79 GLY A C 1
ATOM 589 O O . GLY A 1 79 ? -0.368 -8.067 5.787 1.00 93.50 79 GLY A O 1
ATOM 590 N N . VAL A 1 80 ? 0.622 -7.673 7.766 1.00 92.81 80 VAL A N 1
ATOM 591 C CA . VAL A 1 80 ? -0.212 -8.572 8.568 1.00 92.81 80 VAL A CA 1
ATOM 592 C C . VAL A 1 80 ? -1.078 -7.728 9.512 1.00 92.81 80 VAL A C 1
ATOM 594 O O . VAL A 1 80 ? -0.529 -6.875 10.214 1.00 92.81 80 VAL A O 1
ATOM 597 N N . PRO A 1 81 ? -2.402 -7.967 9.564 1.00 92.62 81 PRO A N 1
ATOM 598 C CA . PRO A 1 81 ? -3.142 -8.943 8.759 1.00 92.62 81 PRO A CA 1
ATOM 599 C C . PRO A 1 81 ? -3.354 -8.470 7.311 1.00 92.62 81 PRO A C 1
ATOM 601 O O . PRO A 1 81 ? -3.570 -7.287 7.056 1.00 92.62 81 PRO A O 1
ATOM 604 N N . SER A 1 82 ? -3.346 -9.409 6.361 1.00 92.62 82 SER A N 1
ATOM 605 C CA . SER A 1 82 ? -3.502 -9.148 4.921 1.00 92.62 82 SER A CA 1
ATOM 606 C C . SER A 1 82 ? -4.969 -8.914 4.532 1.00 92.62 82 SER A C 1
ATOM 608 O O . SER A 1 82 ? -5.532 -9.630 3.706 1.00 92.62 82 SER A O 1
ATOM 610 N N . THR A 1 83 ? -5.623 -7.949 5.183 1.00 92.88 83 THR A N 1
ATOM 611 C CA . THR A 1 83 ? -7.008 -7.547 4.883 1.00 92.88 83 THR A CA 1
ATOM 612 C C . THR A 1 83 ? -7.036 -6.359 3.924 1.00 92.88 83 THR A C 1
ATOM 614 O O . THR A 1 83 ? -6.077 -5.582 3.880 1.00 92.88 83 THR A O 1
ATOM 617 N N . THR A 1 84 ? -8.140 -6.169 3.194 1.00 93.12 84 THR A N 1
ATOM 618 C CA . THR A 1 84 ? -8.333 -5.017 2.297 1.00 93.12 84 THR A CA 1
ATOM 619 C C . THR A 1 84 ? -8.190 -3.686 3.043 1.00 93.12 84 THR A C 1
ATOM 621 O O . THR A 1 84 ? -7.437 -2.821 2.607 1.00 93.12 84 THR A O 1
ATOM 624 N N . ALA A 1 85 ? -8.837 -3.526 4.207 1.00 93.75 85 ALA A N 1
ATOM 625 C CA . ALA A 1 85 ? -8.788 -2.285 4.992 1.00 93.75 85 ALA A CA 1
ATOM 626 C C . ALA A 1 85 ? -7.363 -1.940 5.457 1.00 93.75 85 ALA A C 1
ATOM 628 O O . ALA A 1 85 ? -6.901 -0.806 5.296 1.00 93.75 85 ALA A O 1
ATOM 629 N N . THR A 1 86 ? -6.641 -2.935 5.978 1.00 95.12 86 THR A N 1
ATOM 630 C CA . THR A 1 86 ? -5.236 -2.786 6.370 1.00 95.12 86 THR A CA 1
ATOM 631 C C . THR A 1 86 ? -4.359 -2.460 5.163 1.00 95.12 86 THR A C 1
ATOM 633 O O . THR A 1 86 ? -3.599 -1.498 5.209 1.00 95.12 86 THR A O 1
ATOM 636 N N . SER A 1 87 ? -4.505 -3.195 4.058 1.00 95.62 87 SER A N 1
ATOM 637 C CA . SER A 1 87 ? -3.681 -3.026 2.854 1.00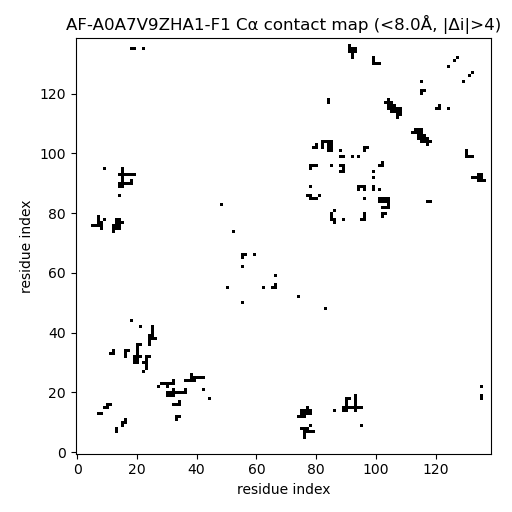 95.62 87 SER A CA 1
ATOM 638 C C . SER A 1 87 ? -3.906 -1.679 2.167 1.00 95.62 87 SER A C 1
ATOM 640 O O . SER A 1 87 ? -2.939 -1.039 1.767 1.00 95.62 87 SER A O 1
ATOM 642 N N . LEU A 1 88 ? -5.152 -1.205 2.073 1.00 95.69 88 LEU A N 1
ATOM 643 C CA . LEU A 1 88 ? -5.462 0.117 1.522 1.00 95.69 88 LEU A CA 1
ATOM 644 C C . LEU A 1 88 ? -4.935 1.243 2.411 1.00 95.69 88 LEU A C 1
ATOM 646 O O . LEU A 1 88 ? -4.404 2.224 1.894 1.00 95.69 88 LEU A O 1
ATOM 650 N N . THR A 1 89 ? -5.030 1.094 3.736 1.00 95.62 89 THR A N 1
ATOM 651 C CA . THR A 1 89 ? -4.464 2.080 4.667 1.00 95.62 89 THR A CA 1
ATOM 652 C C . THR A 1 89 ? -2.938 2.103 4.561 1.00 95.62 89 THR A C 1
ATOM 654 O O . THR A 1 89 ? -2.352 3.180 4.465 1.00 95.62 89 THR A O 1
ATOM 657 N N . THR A 1 90 ? -2.295 0.932 4.489 1.00 96.94 90 THR A N 1
ATOM 658 C CA . THR A 1 90 ? -0.849 0.794 4.251 1.00 96.94 90 THR A CA 1
ATOM 659 C C . THR A 1 90 ? -0.444 1.457 2.936 1.00 96.94 90 THR A C 1
ATOM 661 O O . THR A 1 90 ? 0.446 2.301 2.930 1.00 96.94 90 THR A O 1
ATOM 664 N N . LEU A 1 91 ? -1.120 1.129 1.830 1.00 96.75 91 LEU A N 1
ATOM 665 C CA . LEU A 1 91 ? -0.839 1.700 0.514 1.00 96.75 91 LEU A CA 1
ATOM 666 C C . LEU A 1 91 ? -0.988 3.224 0.529 1.00 96.75 91 LEU A C 1
ATOM 668 O O . LEU A 1 91 ? -0.105 3.933 0.058 1.00 96.75 91 LEU A O 1
ATOM 672 N N . GLY A 1 92 ? -2.100 3.718 1.079 1.00 95.94 92 GLY A N 1
ATOM 673 C CA . GLY A 1 92 ? -2.444 5.134 1.076 1.00 95.94 92 GLY A CA 1
ATOM 674 C C . GLY A 1 92 ? -1.530 5.989 1.945 1.00 95.94 92 GLY A C 1
ATOM 675 O O . GLY A 1 92 ? -1.281 7.133 1.590 1.00 95.94 92 GLY A O 1
ATOM 676 N N . THR A 1 93 ? -1.025 5.462 3.060 1.00 96.19 93 THR A N 1
ATOM 677 C CA . THR A 1 93 ? -0.205 6.220 4.030 1.00 96.19 93 THR A CA 1
ATOM 678 C C . THR A 1 93 ? 1.291 5.986 3.863 1.00 96.19 93 THR A C 1
ATOM 680 O O . THR A 1 93 ? 2.100 6.769 4.348 1.00 96.19 93 THR A O 1
ATOM 683 N N . GLY A 1 94 ? 1.671 4.893 3.201 1.00 96.00 94 GLY A N 1
ATOM 684 C CA . GLY A 1 94 ? 3.048 4.420 3.151 1.00 96.00 94 GLY A CA 1
ATOM 685 C C . GLY A 1 94 ? 3.580 3.896 4.490 1.00 96.00 94 GLY A C 1
ATOM 686 O O . GLY A 1 94 ? 4.788 3.740 4.654 1.00 96.00 94 GLY A O 1
ATOM 687 N N . LEU A 1 95 ? 2.700 3.628 5.460 1.00 96.19 95 LEU A N 1
ATOM 688 C CA . LEU A 1 95 ? 3.059 3.158 6.797 1.00 96.19 95 LEU A CA 1
ATOM 689 C C . LEU A 1 95 ? 2.703 1.676 6.983 1.00 96.19 95 LEU A C 1
ATOM 691 O O . LEU A 1 95 ? 1.709 1.211 6.426 1.00 96.19 95 LEU A O 1
ATOM 695 N N . PRO A 1 96 ? 3.457 0.916 7.799 1.00 95.94 96 PRO A N 1
ATOM 696 C CA . PRO A 1 96 ? 3.080 -0.451 8.145 1.00 95.94 96 PRO A CA 1
ATOM 697 C C . PRO A 1 96 ? 1.839 -0.487 9.064 1.00 95.94 96 PRO A C 1
ATOM 699 O O . PRO A 1 96 ? 1.559 0.498 9.757 1.00 95.94 96 PRO A O 1
ATOM 702 N N . PRO A 1 97 ? 1.145 -1.640 9.177 1.00 95.56 97 PRO A N 1
ATOM 703 C CA . PRO A 1 97 ? -0.064 -1.769 9.995 1.00 95.56 97 PRO A CA 1
ATOM 704 C C . PRO A 1 97 ? 0.088 -1.323 11.449 1.00 95.56 97 PRO A C 1
ATOM 706 O O . PRO A 1 97 ? -0.780 -0.635 11.982 1.00 95.56 97 PRO A O 1
ATOM 709 N N . GLY A 1 98 ? 1.223 -1.656 12.072 1.00 94.12 98 GLY A N 1
ATOM 710 C CA . GLY A 1 98 ? 1.521 -1.260 13.450 1.00 94.12 98 GLY A CA 1
ATOM 711 C C . GLY A 1 98 ? 1.693 0.249 13.652 1.00 94.12 98 GLY A C 1
ATOM 712 O O . GLY A 1 98 ? 1.582 0.712 14.780 1.00 94.12 98 GLY A O 1
ATOM 713 N N . ALA A 1 99 ? 1.941 1.014 12.584 1.00 95.12 99 ALA A N 1
ATOM 714 C CA . ALA A 1 99 ? 2.053 2.467 12.648 1.00 95.12 99 ALA A CA 1
ATOM 715 C C . ALA A 1 99 ? 0.705 3.153 12.385 1.00 95.12 99 ALA A C 1
ATOM 717 O O . ALA A 1 99 ? 0.332 4.039 13.141 1.00 95.12 99 ALA A O 1
ATOM 718 N N . HIS A 1 100 ? -0.052 2.725 11.367 1.00 94.94 100 HIS A N 1
ATOM 719 C CA . HIS A 1 100 ? -1.327 3.369 11.024 1.00 94.94 100 HIS A CA 1
ATOM 720 C C . HIS A 1 100 ? -2.553 2.846 11.797 1.00 94.94 100 HIS A C 1
ATOM 722 O O . HIS A 1 100 ? -3.653 3.368 11.626 1.00 94.94 100 HIS A O 1
ATOM 728 N N . GLY A 1 101 ? -2.425 1.763 12.569 1.00 93.31 101 GLY A N 1
ATOM 729 C CA . GLY A 1 101 ? -3.444 1.273 13.510 1.00 93.31 101 GLY A CA 1
ATOM 730 C C . GLY A 1 101 ? -4.635 0.501 12.917 1.00 93.31 101 GLY A C 1
ATOM 731 O O . GLY A 1 101 ? -5.269 -0.272 13.630 1.00 93.31 101 GLY A O 1
ATOM 732 N N . VAL A 1 102 ? -4.938 0.641 11.622 1.00 92.94 102 VAL A N 1
ATOM 733 C CA . VAL A 1 102 ? -6.006 -0.131 10.945 1.00 92.94 102 VAL A CA 1
ATOM 734 C C . VAL A 1 102 ? -5.600 -1.598 10.713 1.00 92.94 102 VAL A C 1
ATOM 736 O O . VAL A 1 102 ? -5.057 -1.958 9.670 1.00 92.94 102 VAL A O 1
ATOM 739 N N . VAL A 1 103 ? -5.877 -2.471 11.681 1.00 92.81 103 VAL A N 1
ATOM 740 C CA . VAL A 1 103 ? -5.459 -3.893 11.688 1.00 92.81 103 VAL A CA 1
ATOM 741 C C . VAL A 1 103 ? -6.618 -4.886 11.519 1.00 92.81 103 VAL A C 1
ATOM 743 O O . VAL A 1 103 ? -6.538 -6.031 11.952 1.00 92.81 103 VAL A O 1
ATOM 746 N N . GLY A 1 104 ? -7.717 -4.471 10.895 1.00 88.31 104 GLY A N 1
ATOM 747 C CA . GLY A 1 104 ? -8.857 -5.341 10.621 1.00 88.31 104 GLY A CA 1
ATOM 748 C C . GLY A 1 104 ? -9.987 -4.601 9.919 1.00 88.31 104 GLY A C 1
ATOM 749 O O . GLY A 1 104 ? -9.952 -3.380 9.781 1.00 88.31 104 GLY A O 1
ATOM 750 N N . PHE A 1 105 ? -10.997 -5.348 9.472 1.00 86.38 105 PHE A N 1
ATOM 751 C CA . PHE A 1 105 ? -12.193 -4.761 8.863 1.00 86.38 105 PHE A CA 1
ATOM 752 C C . PHE A 1 105 ? -13.233 -4.332 9.905 1.00 86.38 105 PHE A C 1
ATOM 754 O O . PHE A 1 105 ? -14.087 -3.514 9.597 1.00 86.38 105 PHE A O 1
ATOM 761 N N . THR A 1 106 ? -13.165 -4.837 11.139 1.00 89.88 106 THR A N 1
ATOM 762 C CA . THR A 1 106 ? -14.021 -4.384 12.242 1.00 89.88 106 THR A CA 1
ATOM 763 C C . THR A 1 106 ? -13.166 -3.944 13.417 1.00 89.88 106 THR A C 1
ATOM 765 O O . THR A 1 106 ? -12.190 -4.605 13.768 1.00 89.88 106 THR A O 1
ATOM 768 N N . SER A 1 107 ? -13.499 -2.807 14.021 1.00 90.31 107 SER A N 1
ATOM 769 C CA . SER A 1 107 ? -12.759 -2.256 15.160 1.00 90.31 107 SER A CA 1
ATOM 770 C C . SER A 1 107 ? -13.690 -1.508 16.106 1.00 90.31 107 SER A C 1
ATOM 772 O O . SER A 1 107 ? -14.641 -0.868 15.664 1.00 90.31 107 SER A O 1
ATOM 774 N N . LEU A 1 108 ? -13.419 -1.580 17.409 1.00 90.88 108 LEU A N 1
ATOM 775 C CA . LEU A 1 108 ? -14.136 -0.784 18.404 1.00 90.88 108 LEU A CA 1
ATOM 776 C C . LEU A 1 108 ? -13.789 0.693 18.221 1.00 90.88 108 LEU A C 1
ATOM 778 O O . LEU A 1 108 ? -12.612 1.042 18.128 1.00 90.88 108 LEU A O 1
ATOM 782 N N . ILE A 1 109 ? -14.803 1.557 18.181 1.00 89.06 109 ILE A N 1
ATOM 783 C CA . ILE A 1 109 ? -14.590 2.997 18.093 1.00 89.06 109 ILE A CA 1
ATOM 784 C C . ILE A 1 109 ? -14.112 3.508 19.456 1.00 89.06 109 ILE A C 1
ATOM 786 O O . ILE A 1 109 ? -14.866 3.382 20.428 1.00 89.06 109 ILE A O 1
ATOM 790 N N . PRO A 1 110 ? -12.902 4.102 19.553 1.00 87.12 110 PRO A N 1
ATOM 791 C CA . PRO A 1 110 ? -12.351 4.556 20.824 1.00 87.12 110 PRO A CA 1
ATOM 792 C C . PRO A 1 110 ? -13.320 5.457 21.597 1.00 87.12 110 PRO A C 1
ATOM 794 O O . PRO A 1 110 ? -13.875 6.408 21.049 1.00 87.12 110 PRO A O 1
ATOM 797 N N . GLY A 1 111 ? -13.518 5.151 22.881 1.00 89.12 111 GLY A N 1
ATOM 798 C CA . GLY A 1 111 ? -14.427 5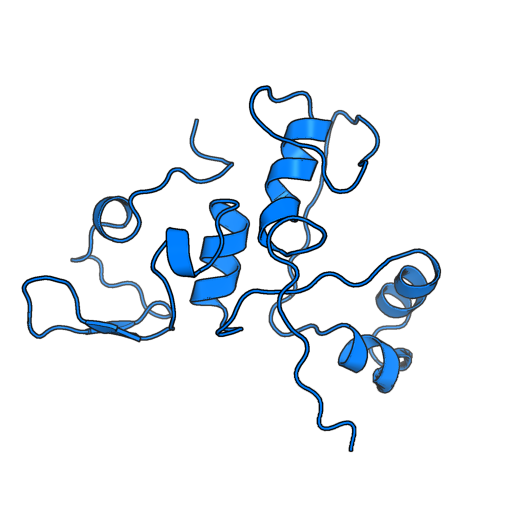.896 23.758 1.00 89.12 111 GLY A CA 1
ATOM 799 C C . GLY A 1 111 ? -15.915 5.573 23.578 1.00 89.12 111 GLY A C 1
ATOM 800 O O . GLY A 1 111 ? -16.750 6.301 24.109 1.00 89.12 111 GLY A O 1
ATOM 801 N N . THR A 1 112 ? -16.266 4.514 22.842 1.00 89.56 112 THR A N 1
ATOM 802 C CA . THR A 1 112 ? -17.655 4.069 22.656 1.00 89.56 112 THR A CA 1
ATOM 803 C C . THR A 1 112 ? -17.763 2.541 22.669 1.00 89.56 112 THR A C 1
ATOM 805 O O . THR A 1 112 ? -16.762 1.854 22.487 1.00 89.56 112 THR A O 1
ATOM 808 N N . ASP A 1 113 ? -18.989 2.021 22.764 1.00 91.69 113 ASP A N 1
ATOM 809 C CA . ASP A 1 113 ? -19.298 0.588 22.606 1.00 91.69 113 ASP A CA 1
ATOM 810 C C . ASP A 1 113 ? -19.722 0.217 21.170 1.00 91.69 113 ASP A C 1
ATOM 812 O O . ASP A 1 113 ? -20.329 -0.826 20.925 1.00 91.69 113 ASP A O 1
ATOM 816 N N . ARG A 1 114 ? -19.457 1.097 20.194 1.00 90.38 114 ARG A N 1
ATOM 817 C CA . ARG A 1 114 ? -19.838 0.898 18.789 1.00 90.38 114 ARG A CA 1
ATOM 818 C C . ARG A 1 114 ? -18.674 0.335 17.984 1.00 90.38 114 ARG A C 1
ATOM 820 O O . ARG A 1 114 ? -17.523 0.712 18.190 1.00 90.38 114 ARG A O 1
ATOM 827 N N . LEU A 1 115 ? -18.987 -0.525 17.021 1.00 91.31 115 LEU A N 1
ATOM 828 C CA . LEU A 1 115 ? -18.018 -1.065 16.071 1.00 91.31 115 LEU A CA 1
ATOM 829 C C . LEU A 1 115 ? -18.052 -0.262 14.767 1.00 91.31 115 LEU A C 1
ATOM 831 O O . LEU A 1 115 ? -19.129 0.023 14.246 1.00 91.31 115 LEU A O 1
ATOM 835 N N . LEU A 1 116 ? -16.879 0.056 14.227 1.00 90.06 116 LEU A N 1
ATOM 836 C CA . LEU A 1 116 ? -16.722 0.491 12.844 1.00 90.06 116 LEU A CA 1
ATOM 837 C C . LEU A 1 116 ? -16.510 -0.738 11.960 1.00 90.06 116 LEU A C 1
ATOM 839 O O . LEU A 1 116 ? -15.619 -1.540 12.235 1.00 90.06 116 LEU A O 1
ATOM 843 N N . ASP A 1 117 ? -17.289 -0.843 10.886 1.00 90.25 117 ASP A N 1
ATOM 844 C CA . ASP A 1 117 ? -17.042 -1.744 9.761 1.00 90.25 117 ASP A CA 1
ATOM 845 C C . ASP A 1 117 ? -16.352 -0.952 8.639 1.00 90.25 117 ASP A C 1
ATOM 847 O O . ASP A 1 117 ? -16.941 -0.065 8.026 1.00 90.25 117 ASP A O 1
ATOM 851 N N . ALA A 1 118 ? -15.087 -1.251 8.360 1.00 86.06 118 ALA A N 1
ATOM 852 C CA . ALA A 1 118 ? -14.300 -0.576 7.334 1.00 86.06 118 ALA A CA 1
ATOM 853 C C . ALA A 1 118 ? -14.826 -0.829 5.909 1.00 86.06 118 ALA A C 1
ATOM 855 O O . ALA A 1 118 ? -14.523 -0.052 5.006 1.00 86.06 118 ALA A O 1
ATOM 856 N N . LEU A 1 119 ? -15.631 -1.878 5.694 1.00 83.88 119 LEU A N 1
ATOM 857 C CA . LEU A 1 119 ? -16.311 -2.125 4.418 1.00 83.88 119 LEU A CA 1
ATOM 858 C C . LEU A 1 119 ? -17.576 -1.267 4.267 1.00 83.88 119 LEU A C 1
ATOM 860 O O . LEU A 1 119 ? -18.091 -1.101 3.160 1.00 83.88 119 LEU A O 1
ATOM 864 N N . ARG A 1 120 ? -18.096 -0.731 5.378 1.00 83.62 120 ARG A N 1
ATOM 865 C CA . ARG A 1 120 ? -19.323 0.067 5.454 1.00 83.62 120 ARG A CA 1
ATOM 866 C C . ARG A 1 120 ? -19.111 1.248 6.392 1.00 83.62 120 ARG A C 1
ATOM 868 O O . ARG A 1 120 ? -19.492 1.213 7.559 1.00 83.62 120 ARG A O 1
ATOM 875 N N . TRP A 1 121 ? -18.507 2.303 5.852 1.00 82.19 121 TRP A N 1
ATOM 876 C CA . TRP A 1 121 ? -18.120 3.467 6.641 1.00 82.19 121 TRP A CA 1
ATOM 877 C C . TRP A 1 121 ? -19.305 4.103 7.390 1.00 82.19 121 TRP A C 1
ATOM 879 O O . TRP A 1 121 ? -20.311 4.478 6.781 1.00 82.19 121 TRP A O 1
ATOM 889 N N . ASP A 1 122 ? -19.161 4.280 8.707 1.00 82.00 122 ASP A N 1
ATOM 890 C CA . ASP A 1 122 ? -20.116 5.017 9.539 1.00 82.00 122 ASP A CA 1
ATOM 891 C C . ASP A 1 1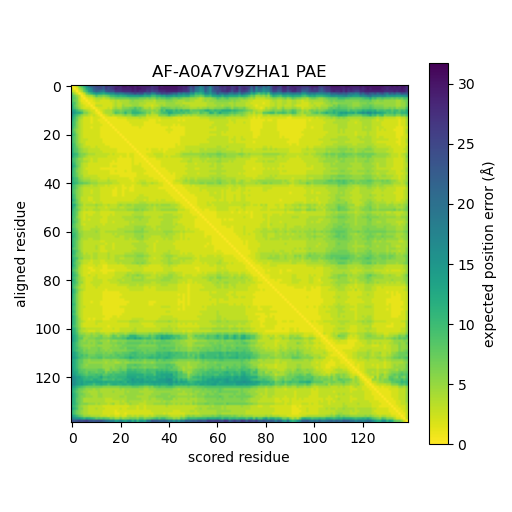22 ? -19.871 6.530 9.395 1.00 82.00 122 ASP A C 1
ATOM 893 O O . ASP A 1 122 ? -18.801 7.039 9.725 1.00 82.00 122 ASP A O 1
ATOM 897 N N . LYS A 1 123 ? -20.885 7.279 8.942 1.00 81.25 123 LYS A N 1
ATOM 898 C CA . LYS A 1 123 ? -20.823 8.748 8.806 1.00 81.25 123 LYS A CA 1
ATOM 899 C C . LYS A 1 123 ? -20.563 9.473 10.132 1.00 81.25 123 LYS A C 1
ATOM 901 O O . LYS A 1 123 ? -20.122 10.617 10.112 1.00 81.25 123 LYS A O 1
ATOM 906 N N . GLY A 1 124 ? -20.855 8.836 11.266 1.00 84.38 124 GLY A N 1
ATOM 907 C CA . GLY A 1 124 ? -20.552 9.349 12.600 1.00 84.38 124 GLY A CA 1
ATOM 908 C C . GLY A 1 124 ? -19.080 9.219 13.002 1.00 84.38 124 GLY A C 1
ATOM 909 O O . GLY A 1 124 ? -18.706 9.731 14.057 1.00 84.38 124 GLY A O 1
ATOM 910 N N . VAL A 1 125 ? -18.248 8.547 12.199 1.00 87.12 125 VAL A N 1
ATOM 911 C CA . VAL A 1 125 ? -16.802 8.434 12.413 1.00 87.12 125 VAL A CA 1
ATOM 912 C C . VAL A 1 125 ? -16.078 9.399 11.480 1.00 87.12 125 VAL A C 1
ATOM 914 O O . VAL A 1 125 ? -16.123 9.266 10.257 1.00 87.12 125 VAL A O 1
ATOM 917 N N . ASP A 1 126 ? -15.395 10.375 12.077 1.00 89.81 126 ASP A N 1
ATOM 918 C CA . ASP A 1 126 ? -14.527 11.304 11.356 1.00 89.81 126 ASP A CA 1
ATOM 919 C C . ASP A 1 126 ? -13.283 10.553 10.841 1.00 89.81 126 ASP A C 1
ATOM 921 O O . ASP A 1 126 ? -12.483 10.081 11.659 1.00 89.81 126 ASP A O 1
ATOM 925 N N . PRO A 1 127 ? -13.083 10.443 9.513 1.00 89.19 127 PRO A N 1
ATOM 926 C CA . PRO A 1 127 ? -11.971 9.687 8.945 1.00 89.19 127 PRO A CA 1
ATOM 927 C C . PRO A 1 127 ? -10.603 10.227 9.361 1.00 89.19 127 PRO A C 1
ATOM 929 O O . PRO A 1 127 ? -9.690 9.429 9.543 1.00 89.19 127 PRO A O 1
ATOM 932 N N . LYS A 1 128 ? -10.468 11.541 9.592 1.00 89.69 128 LYS A N 1
ATOM 933 C CA . LYS A 1 128 ? -9.195 12.152 10.008 1.00 89.69 128 LYS A CA 1
ATOM 934 C C . LYS A 1 128 ? -8.872 11.923 11.483 1.00 89.69 128 LYS A C 1
ATOM 936 O O . LYS A 1 128 ? -7.723 12.051 11.889 1.00 89.69 128 LYS A O 1
ATOM 941 N N . LYS A 1 129 ? -9.879 11.610 12.303 1.00 89.81 129 LYS A N 1
ATOM 942 C CA . LYS A 1 129 ? -9.672 11.180 13.696 1.00 89.81 129 LYS A CA 1
ATOM 943 C C . LYS A 1 129 ? -9.452 9.678 13.793 1.00 89.81 129 LYS A C 1
ATOM 945 O O . LYS A 1 129 ? -8.729 9.234 14.675 1.00 89.81 129 LYS A O 1
ATOM 950 N N . TRP A 1 130 ? -10.095 8.912 12.914 1.00 90.31 130 TRP A N 1
ATOM 951 C CA . TRP A 1 130 ? -9.939 7.463 12.845 1.00 90.31 130 TRP A CA 1
ATOM 952 C C . TRP A 1 130 ? -8.540 7.063 12.384 1.00 90.31 130 TRP A C 1
ATOM 954 O O . TRP A 1 130 ? -7.890 6.219 12.994 1.00 90.31 130 TRP A O 1
ATOM 964 N N . GLN A 1 131 ? -8.081 7.699 11.311 1.00 92.12 131 GLN A N 1
ATOM 965 C CA . GLN A 1 131 ? -6.762 7.519 10.744 1.00 92.12 131 GLN A CA 1
ATOM 966 C C . GLN A 1 131 ? -6.127 8.911 10.688 1.00 92.12 131 GLN A C 1
ATOM 968 O O . GLN A 1 131 ? -6.552 9.779 9.930 1.00 92.12 131 GLN A O 1
ATOM 973 N N . VAL A 1 132 ? -5.162 9.136 11.578 1.00 92.81 132 VAL A N 1
ATOM 974 C CA . VAL A 1 132 ? -4.587 10.466 11.835 1.00 92.81 132 VAL A CA 1
ATOM 975 C C . VAL A 1 132 ? -3.381 10.796 10.958 1.00 92.81 132 VAL A C 1
ATOM 977 O O . VAL A 1 132 ? -2.854 11.901 11.050 1.00 92.81 132 VAL A O 1
ATOM 980 N N . HIS A 1 133 ? -2.900 9.842 10.160 1.00 95.00 133 HIS A N 1
ATOM 981 C CA . HIS A 1 133 ? -1.720 10.049 9.331 1.00 95.00 133 HIS A CA 1
ATOM 982 C C . HIS A 1 133 ? -2.130 10.564 7.959 1.00 95.00 133 HIS A C 1
ATOM 984 O O . HIS A 1 133 ? -3.095 10.099 7.357 1.00 95.00 133 HIS A O 1
ATOM 990 N N . ASP A 1 134 ? -1.346 11.487 7.422 1.00 94.25 134 ASP A N 1
ATOM 991 C CA . ASP A 1 134 ? -1.574 11.935 6.061 1.00 94.25 134 ASP A CA 1
ATOM 992 C C . ASP A 1 134 ? -1.389 10.782 5.070 1.00 94.25 134 ASP A C 1
ATOM 994 O O . ASP A 1 134 ? -0.541 9.896 5.223 1.00 94.25 134 ASP A O 1
ATOM 998 N N . THR A 1 135 ? -2.213 10.801 4.028 1.00 94.81 135 THR A N 1
ATOM 999 C CA . THR A 1 135 ? -1.990 9.931 2.875 1.00 94.81 135 THR A CA 1
ATOM 1000 C C . THR A 1 135 ? -0.867 10.501 2.015 1.00 94.81 135 THR A C 1
ATOM 1002 O O . THR A 1 135 ? -0.603 11.701 2.039 1.00 94.81 135 THR A O 1
ATOM 1005 N N . VAL A 1 136 ? -0.269 9.675 1.161 1.00 94.62 136 VAL A N 1
ATOM 1006 C CA . VAL A 1 136 ? 0.702 10.103 0.144 1.00 94.62 136 VAL A CA 1
ATOM 1007 C C . VAL A 1 136 ? 0.110 11.178 -0.790 1.00 94.62 136 VAL A C 1
ATOM 1009 O O . VAL A 1 136 ? 0.845 11.995 -1.342 1.00 94.62 136 VAL A O 1
ATOM 1012 N N . PHE A 1 137 ? -1.221 11.217 -0.933 1.00 90.19 137 PHE A N 1
ATOM 1013 C CA . PHE A 1 137 ? -1.957 12.229 -1.702 1.00 90.19 137 PHE A CA 1
ATOM 1014 C C . PHE A 1 137 ? -2.322 13.484 -0.899 1.00 90.19 137 PHE A C 1
ATOM 1016 O O . PHE A 1 137 ? -2.750 14.472 -1.489 1.00 90.19 137 PHE A O 1
ATOM 1023 N N . GLY A 1 138 ? -2.207 13.438 0.429 1.00 81.38 138 GLY A N 1
ATOM 1024 C CA . GLY A 1 138 ? -2.543 14.530 1.333 1.00 81.38 138 GLY A CA 1
ATOM 1025 C C . GLY A 1 138 ? -1.491 15.627 1.264 1.00 81.38 138 GLY A C 1
ATOM 1026 O O . GLY A 1 138 ? -0.578 15.671 2.083 1.00 81.38 138 GLY A O 1
ATOM 1027 N N . ARG A 1 139 ? -1.615 16.495 0.264 1.00 56.44 139 ARG A N 1
ATOM 1028 C CA . ARG A 1 139 ? -1.044 17.840 0.250 1.00 56.44 139 ARG A CA 1
ATOM 1029 C C . ARG A 1 139 ? -2.167 18.843 0.055 1.00 56.44 139 ARG A C 1
ATOM 1031 O O . ARG A 1 139 ? -3.013 18.596 -0.833 1.00 56.44 139 ARG A O 1
#

pLDDT: mean 91.47, std 8.56, range [45.38, 97.88]

Foldseek 3Di:
DPPDDDAAPQPAFELLQVLLLQVVLCVDPPGDNNVCDHRDVDDDDDDDPPDAPVVCCVPCVVPVVVNVVVVVDDHGHYAPPPDPQQSCQSNFQSDHCVVQVRHDQWDQDPPDRDIAGVVDGDPVDDPCVNGVGHTSPRD